Protein AF-A0A372F863-F1 (afdb_monomer_lite)

Structure (mmCIF, N/CA/C/O backbone):
data_AF-A0A372F863-F1
#
_entry.id   AF-A0A372F863-F1
#
loop_
_atom_site.group_PDB
_atom_site.id
_atom_site.type_symbol
_atom_site.label_atom_id
_atom_site.label_alt_id
_atom_site.label_comp_id
_atom_site.label_asym_id
_atom_site.label_entity_id
_atom_site.label_seq_id
_atom_site.pdbx_PDB_ins_code
_atom_site.Cartn_x
_atom_site.Cartn_y
_atom_site.Cartn_z
_atom_site.occupancy
_atom_site.B_iso_or_equiv
_atom_site.auth_seq_id
_atom_site.auth_comp_id
_atom_site.auth_asym_id
_atom_site.auth_atom_id
_atom_site.pdbx_PDB_model_num
ATOM 1 N N . MET A 1 1 ? 0.476 -0.841 25.712 1.00 39.22 1 MET A N 1
ATOM 2 C CA . MET A 1 1 ? 0.410 -0.236 24.366 1.00 39.22 1 MET A CA 1
ATOM 3 C C . MET A 1 1 ? 1.774 -0.433 23.738 1.00 39.22 1 MET A C 1
ATOM 5 O O . MET A 1 1 ? 2.685 0.329 24.030 1.00 39.22 1 MET A O 1
ATOM 9 N N . GLU A 1 2 ? 1.961 -1.529 23.008 1.00 45.28 2 GLU A N 1
ATOM 10 C CA . GLU A 1 2 ? 3.231 -1.795 22.337 1.00 45.28 2 GLU A CA 1
ATOM 11 C C . GLU A 1 2 ? 3.403 -0.800 21.197 1.00 45.28 2 GLU A C 1
ATOM 13 O O . GLU A 1 2 ? 2.626 -0.766 20.243 1.00 45.28 2 GLU A O 1
ATOM 18 N N . SER A 1 3 ? 4.418 0.044 21.321 1.00 45.56 3 SER A N 1
ATOM 19 C CA . SER A 1 3 ? 4.889 0.911 20.253 1.00 45.56 3 SER A CA 1
ATOM 20 C C . SER A 1 3 ? 5.481 0.033 19.151 1.00 45.56 3 SER A C 1
ATOM 22 O O . SER A 1 3 ? 6.701 -0.116 19.074 1.00 45.56 3 SER A O 1
ATOM 24 N N . ARG A 1 4 ? 4.637 -0.588 18.314 1.00 57.50 4 ARG A N 1
ATOM 25 C CA . ARG A 1 4 ? 5.070 -1.241 17.074 1.00 57.50 4 ARG A CA 1
ATOM 26 C C . ARG A 1 4 ? 5.744 -0.164 16.224 1.00 57.50 4 ARG A C 1
ATOM 28 O O . ARG A 1 4 ? 5.089 0.631 15.557 1.00 57.50 4 ARG A O 1
ATOM 35 N N . ARG A 1 5 ? 7.075 -0.076 16.320 1.00 68.25 5 ARG A N 1
ATOM 36 C CA . ARG A 1 5 ? 7.906 0.740 15.433 1.00 68.25 5 ARG A CA 1
ATOM 37 C C . ARG A 1 5 ? 7.816 0.080 14.067 1.00 68.25 5 ARG A C 1
ATOM 39 O O . ARG A 1 5 ? 8.558 -0.852 13.787 1.00 68.25 5 ARG A O 1
ATOM 46 N N . TYR A 1 6 ? 6.853 0.504 13.256 1.00 77.94 6 TYR A N 1
ATOM 47 C CA . TYR A 1 6 ? 6.745 0.030 11.884 1.00 77.94 6 TYR A CA 1
ATOM 48 C C . TYR A 1 6 ? 8.065 0.302 11.169 1.00 77.94 6 TYR A C 1
ATOM 50 O O . TYR A 1 6 ? 8.534 1.437 11.129 1.00 77.94 6 TYR A O 1
ATOM 58 N N . GLU A 1 7 ? 8.693 -0.737 10.639 1.00 83.38 7 GLU A N 1
ATOM 59 C CA . GLU A 1 7 ? 9.921 -0.577 9.871 1.00 83.38 7 GLU A CA 1
ATOM 60 C C . GLU A 1 7 ? 9.605 -0.154 8.438 1.00 83.38 7 GLU A C 1
ATOM 62 O O . GLU A 1 7 ? 8.498 -0.363 7.931 1.00 83.38 7 GLU A O 1
ATOM 67 N N . ALA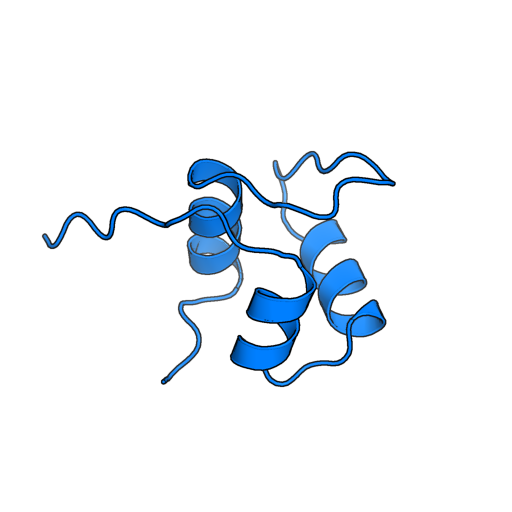 A 1 8 ? 10.585 0.457 7.771 1.00 86.31 8 ALA A N 1
ATOM 68 C CA . ALA A 1 8 ? 10.467 0.723 6.347 1.00 86.31 8 ALA A CA 1
ATOM 69 C C . ALA A 1 8 ? 10.359 -0.614 5.599 1.00 86.31 8 ALA A C 1
ATOM 71 O O . ALA A 1 8 ? 11.219 -1.481 5.738 1.00 86.31 8 ALA A O 1
ATOM 72 N N . GLN A 1 9 ? 9.314 -0.783 4.794 1.00 88.19 9 GLN A N 1
ATOM 73 C CA . GLN A 1 9 ? 9.073 -2.021 4.051 1.00 88.19 9 GLN A CA 1
ATOM 74 C C . GLN A 1 9 ? 8.832 -1.726 2.580 1.00 88.19 9 GLN A C 1
ATOM 76 O O . GLN A 1 9 ? 8.371 -0.652 2.200 1.00 88.19 9 GLN A O 1
ATOM 81 N N . THR A 1 10 ? 9.133 -2.683 1.710 1.00 90.88 10 THR A N 1
ATOM 82 C CA . THR A 1 10 ? 8.808 -2.537 0.288 1.00 90.88 10 THR A CA 1
ATOM 83 C C . THR A 1 10 ? 7.347 -2.887 0.027 1.00 90.88 10 THR A C 1
ATOM 85 O O . THR A 1 10 ? 6.743 -3.699 0.728 1.00 90.88 10 THR A O 1
ATOM 88 N N . LYS A 1 11 ? 6.779 -2.336 -1.053 1.00 89.56 11 LYS A N 1
ATOM 89 C CA . LYS A 1 11 ? 5.442 -2.739 -1.532 1.00 89.56 11 LYS A CA 1
ATOM 90 C C . LYS A 1 11 ? 5.343 -4.247 -1.770 1.00 89.56 11 LYS A C 1
ATOM 92 O O . LYS A 1 11 ? 4.291 -4.826 -1.535 1.00 89.56 11 LYS A O 1
ATOM 97 N N . GLN A 1 12 ? 6.441 -4.867 -2.207 1.00 90.38 12 GLN A N 1
ATOM 98 C CA . GLN A 1 12 ? 6.510 -6.307 -2.42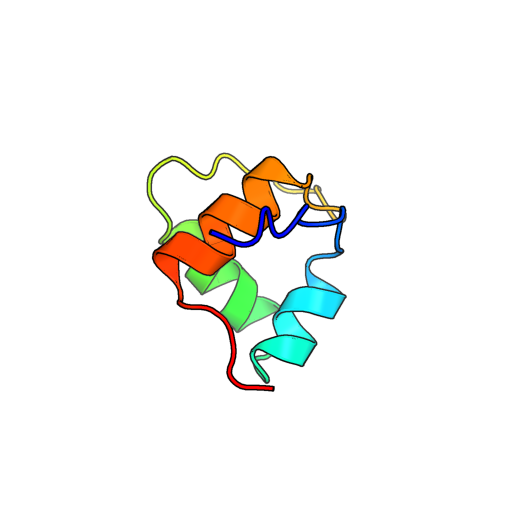4 1.00 90.38 12 GLN A CA 1
ATOM 99 C C . GLN A 1 12 ? 6.365 -7.077 -1.105 1.00 90.38 12 GLN A C 1
ATOM 101 O O . GLN A 1 12 ? 5.520 -7.965 -1.033 1.00 90.38 12 GLN A O 1
ATOM 106 N N . GLN A 1 13 ? 7.114 -6.698 -0.063 1.00 90.00 13 GLN A N 1
ATOM 107 C CA . GLN A 1 13 ? 7.016 -7.328 1.258 1.00 90.00 13 GLN A CA 1
ATOM 108 C C . GLN A 1 13 ? 5.602 -7.226 1.827 1.00 90.00 13 GLN A C 1
ATOM 110 O O . GLN A 1 13 ? 5.041 -8.230 2.259 1.00 90.00 13 GLN A O 1
ATOM 115 N N . LEU A 1 14 ? 4.985 -6.042 1.755 1.00 89.31 14 LEU A N 1
ATOM 116 C CA . LEU A 1 14 ? 3.603 -5.894 2.203 1.00 89.31 14 LEU A CA 1
ATOM 117 C C . LEU A 1 14 ? 2.645 -6.731 1.352 1.00 89.31 14 LEU A C 1
ATOM 119 O O . LEU A 1 14 ? 1.837 -7.459 1.909 1.00 89.31 14 LEU A O 1
ATOM 123 N N . SER A 1 15 ? 2.757 -6.712 0.022 1.00 91.06 15 SER A N 1
ATOM 124 C CA . SER A 1 15 ? 1.879 -7.525 -0.831 1.00 91.06 15 SER A CA 1
ATOM 125 C C . SER A 1 15 ? 1.960 -9.024 -0.510 1.00 91.06 15 SER A C 1
ATOM 127 O O . SER A 1 15 ? 0.931 -9.693 -0.492 1.00 91.06 15 SER A O 1
ATOM 129 N N . GLN A 1 16 ? 3.154 -9.524 -0.169 1.00 90.88 16 GLN A N 1
ATOM 130 C CA . GLN A 1 16 ? 3.354 -10.905 0.272 1.00 90.88 16 GLN A CA 1
ATOM 131 C C . GLN A 1 16 ? 2.706 -11.171 1.636 1.00 90.88 16 GLN A C 1
ATOM 133 O O . GLN A 1 16 ? 2.024 -12.180 1.775 1.00 90.88 16 GLN A O 1
ATOM 138 N N . ARG A 1 17 ? 2.847 -10.255 2.607 1.00 89.06 17 ARG A N 1
ATOM 139 C CA . ARG A 1 17 ? 2.190 -10.362 3.926 1.00 89.06 17 ARG A CA 1
ATOM 140 C C . ARG A 1 17 ? 0.670 -10.399 3.825 1.00 89.06 17 ARG A C 1
ATOM 142 O O . ARG A 1 17 ? 0.033 -11.223 4.459 1.00 89.06 17 ARG A O 1
ATOM 149 N N . TYR A 1 18 ? 0.092 -9.549 2.983 1.00 89.19 18 TYR A N 1
ATOM 150 C CA . TYR A 1 18 ? -1.349 -9.553 2.721 1.00 89.19 18 TYR A CA 1
ATOM 151 C C . TYR A 1 18 ? -1.786 -10.681 1.769 1.00 89.19 18 TYR A C 1
ATOM 153 O O . TYR A 1 18 ? -2.962 -10.744 1.425 1.00 89.19 18 TYR A O 1
ATOM 161 N N . GLN A 1 19 ? -0.862 -11.535 1.306 1.00 91.06 19 GLN A N 1
ATOM 162 C CA . GLN A 1 19 ? -1.114 -12.624 0.355 1.00 91.06 19 GLN A CA 1
ATOM 163 C C . GLN A 1 19 ? -1.854 -12.175 -0.919 1.00 91.06 19 GLN A C 1
ATOM 165 O O . GLN A 1 19 ? -2.669 -12.897 -1.490 1.00 91.06 19 GLN A O 1
ATOM 170 N N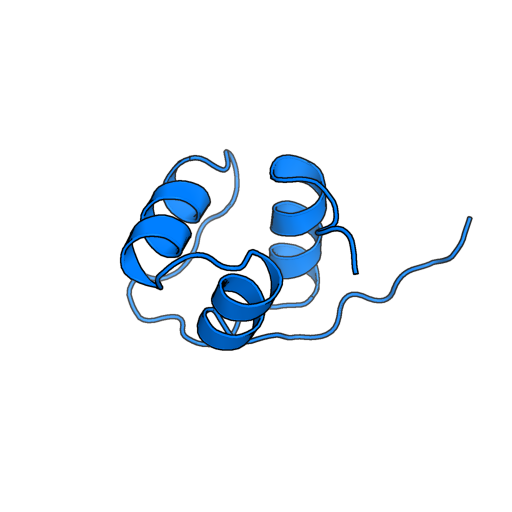 . VAL A 1 20 ? -1.552 -10.967 -1.400 1.00 90.06 20 VAL A N 1
ATOM 171 C CA . VAL A 1 20 ? -2.147 -10.396 -2.613 1.00 90.06 20 VAL A CA 1
ATOM 172 C C . VAL A 1 20 ? -1.088 -10.106 -3.664 1.00 90.06 20 VAL A C 1
ATOM 174 O O . VAL A 1 20 ? 0.053 -9.753 -3.373 1.00 90.06 20 VAL A O 1
ATOM 177 N N . SER A 1 21 ? -1.472 -10.176 -4.936 1.00 92.25 21 SER A N 1
ATOM 178 C CA . SER A 1 21 ? -0.582 -9.759 -6.017 1.00 92.25 21 SER A CA 1
ATOM 179 C C . SER A 1 21 ? -0.270 -8.258 -5.936 1.00 92.25 21 SER A C 1
ATOM 181 O O . SER A 1 21 ? -1.131 -7.444 -5.598 1.00 92.25 21 SER A O 1
ATOM 183 N N . MET A 1 22 ? 0.935 -7.864 -6.356 1.00 89.81 22 MET A N 1
ATOM 184 C CA . MET A 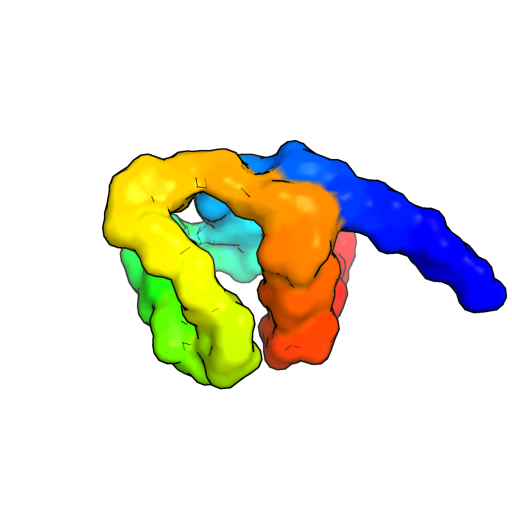1 22 ? 1.368 -6.462 -6.434 1.00 89.81 22 MET A CA 1
ATOM 185 C C . MET A 1 22 ? 0.354 -5.498 -7.105 1.00 89.81 22 MET A C 1
ATOM 187 O O . MET A 1 22 ? 0.147 -4.407 -6.568 1.00 89.81 22 MET A O 1
ATOM 191 N N . PRO A 1 23 ? -0.317 -5.827 -8.236 1.00 91.25 23 PRO A N 1
ATOM 192 C CA . PRO A 1 23 ? -1.346 -4.950 -8.808 1.00 91.25 23 PRO A CA 1
ATOM 193 C C . PRO A 1 23 ? -2.570 -4.777 -7.899 1.00 91.25 23 PRO A C 1
ATOM 195 O O . PRO A 1 23 ? -3.107 -3.673 -7.808 1.00 91.25 23 PRO A O 1
ATOM 198 N N . THR A 1 24 ? -2.995 -5.832 -7.202 1.00 91.50 24 THR A N 1
ATOM 199 C CA . THR A 1 24 ? -4.088 -5.773 -6.220 1.00 91.50 24 THR A CA 1
ATOM 200 C C . THR A 1 24 ? -3.689 -4.904 -5.038 1.00 91.50 24 THR A C 1
ATOM 202 O O . THR A 1 24 ? -4.427 -3.991 -4.674 1.00 91.50 24 THR A O 1
ATOM 205 N N . PHE A 1 25 ? -2.476 -5.101 -4.518 1.00 90.69 25 PHE A N 1
ATOM 206 C CA . PHE A 1 25 ? -1.940 -4.277 -3.443 1.00 90.69 25 PHE A CA 1
ATOM 207 C C . PHE A 1 25 ? -1.872 -2.798 -3.847 1.00 90.69 25 PHE A C 1
ATOM 209 O O . PHE A 1 25 ? -2.353 -1.935 -3.123 1.00 90.69 25 PHE A O 1
ATOM 216 N N . ASN A 1 26 ? -1.396 -2.483 -5.056 1.00 89.62 26 ASN A N 1
ATOM 217 C CA . ASN A 1 26 ? -1.406 -1.109 -5.567 1.00 89.62 26 ASN A CA 1
ATOM 218 C C . ASN A 1 26 ? -2.823 -0.517 -5.637 1.00 89.62 26 ASN A C 1
ATOM 220 O O . ASN A 1 26 ? -3.003 0.656 -5.310 1.00 89.62 26 ASN A O 1
ATOM 224 N N . LYS A 1 27 ? -3.843 -1.294 -6.028 1.00 90.19 27 LYS A N 1
ATOM 225 C CA . LYS A 1 27 ? -5.243 -0.831 -5.990 1.00 90.19 27 LYS A CA 1
ATOM 226 C C . LYS A 1 27 ? -5.695 -0.523 -4.563 1.00 90.19 27 LYS A C 1
ATOM 228 O O . LYS A 1 27 ? -6.397 0.463 -4.368 1.00 90.19 27 LYS A O 1
ATOM 233 N N . TRP A 1 28 ? -5.284 -1.322 -3.581 1.00 90.31 28 TRP A N 1
ATOM 234 C CA . TRP A 1 28 ? -5.585 -1.072 -2.171 1.00 90.31 28 TRP A CA 1
ATOM 235 C C . TRP A 1 28 ? -4.918 0.203 -1.668 1.00 90.31 28 TRP A C 1
ATOM 237 O O . TRP A 1 28 ? -5.597 1.039 -1.087 1.00 90.31 28 TRP A O 1
ATOM 247 N N . LEU A 1 29 ? -3.639 0.420 -1.987 1.00 88.56 29 LEU A N 1
ATOM 248 C CA . LEU A 1 29 ? -2.921 1.644 -1.615 1.00 88.56 29 LEU A CA 1
ATOM 249 C C . LEU A 1 29 ? -3.604 2.909 -2.155 1.00 88.56 29 LEU A C 1
ATOM 251 O O . LEU A 1 29 ? -3.694 3.903 -1.443 1.00 88.56 29 LEU A O 1
ATOM 255 N N . ASN A 1 30 ? -4.138 2.860 -3.381 1.00 88.31 30 ASN A N 1
ATOM 256 C CA . ASN A 1 30 ? -4.892 3.974 -3.970 1.00 88.31 30 ASN A CA 1
ATOM 257 C C . ASN A 1 30 ? -6.238 4.248 -3.275 1.00 88.31 30 ASN A C 1
ATOM 259 O O . ASN A 1 30 ? -6.800 5.325 -3.453 1.00 88.31 30 ASN A O 1
ATOM 263 N N . ARG A 1 31 ? -6.776 3.292 -2.508 1.00 88.81 31 ARG A N 1
ATOM 264 C CA . ARG A 1 31 ? -8.018 3.468 -1.740 1.00 88.81 31 ARG A CA 1
ATOM 265 C C . ARG A 1 31 ? -7.783 4.087 -0.366 1.00 88.81 31 ARG A C 1
ATOM 267 O O . ARG A 1 31 ? -8.745 4.556 0.229 1.00 88.81 31 ARG A O 1
ATOM 274 N N . ILE A 1 32 ? -6.544 4.103 0.131 1.00 88.44 32 ILE A N 1
ATOM 275 C CA . ILE A 1 32 ? -6.220 4.623 1.462 1.00 88.44 32 ILE A CA 1
ATOM 276 C C . ILE A 1 32 ? -6.250 6.160 1.420 1.00 88.44 32 ILE A C 1
ATOM 278 O O . ILE A 1 32 ? -5.357 6.781 0.830 1.00 88.44 32 ILE A O 1
ATOM 282 N N . PRO A 1 33 ? -7.237 6.816 2.057 1.00 78.88 33 PRO A N 1
ATOM 283 C CA . PRO A 1 33 ? -7.273 8.266 2.116 1.00 78.88 33 PRO A CA 1
ATOM 284 C C . PRO A 1 33 ? -6.068 8.761 2.927 1.00 78.88 33 PRO A C 1
ATOM 286 O O . PRO A 1 33 ? -5.745 8.204 3.972 1.00 78.88 33 PRO A O 1
ATOM 289 N N . LYS A 1 34 ? -5.419 9.836 2.461 1.00 79.38 34 LYS A N 1
ATOM 290 C CA . LYS A 1 34 ? -4.200 10.448 3.042 1.00 79.38 34 LYS A CA 1
ATOM 291 C C . LYS A 1 34 ? -2.876 9.719 2.769 1.00 79.38 34 LYS A C 1
ATOM 293 O O . LYS A 1 34 ? -1.832 10.262 3.128 1.00 79.38 34 LYS A O 1
ATOM 298 N N . LEU A 1 35 ? -2.874 8.578 2.077 1.00 83.25 35 LEU A N 1
ATOM 299 C CA . LEU A 1 35 ? -1.634 7.943 1.629 1.00 83.25 35 LEU A CA 1
ATOM 300 C C . LEU A 1 35 ? -1.200 8.525 0.272 1.00 83.25 35 LEU A C 1
ATOM 302 O O . LEU A 1 35 ? -1.740 8.178 -0.775 1.00 83.25 35 LEU A O 1
ATOM 306 N N . LYS A 1 36 ? -0.226 9.441 0.282 1.00 79.88 36 LYS A N 1
ATOM 307 C CA . LYS A 1 36 ? 0.344 10.032 -0.941 1.00 79.88 36 LYS A CA 1
ATOM 308 C C . LYS A 1 36 ? 1.639 9.322 -1.321 1.00 79.88 36 LYS A C 1
ATOM 310 O O . LYS A 1 36 ? 2.718 9.785 -0.974 1.00 79.88 36 LYS A O 1
ATOM 315 N N . LEU A 1 37 ? 1.523 8.214 -2.049 1.00 80.94 37 LEU A N 1
ATOM 316 C CA . LEU A 1 37 ? 2.692 7.509 -2.576 1.00 80.94 37 LEU A CA 1
ATOM 317 C C . LEU A 1 37 ? 3.151 8.137 -3.888 1.00 80.94 37 LEU A C 1
ATOM 319 O O . LEU A 1 37 ? 2.338 8.380 -4.785 1.00 80.94 37 LEU A O 1
ATOM 323 N N . MET A 1 38 ? 4.459 8.318 -4.060 1.00 78.25 38 MET A N 1
ATOM 324 C CA . MET A 1 38 ? 4.991 8.628 -5.385 1.00 78.25 38 MET A CA 1
ATOM 325 C C . MET A 1 38 ? 4.822 7.416 -6.314 1.00 78.25 38 MET A C 1
ATOM 327 O O . MET A 1 38 ? 4.992 6.260 -5.912 1.00 78.25 38 MET A O 1
ATOM 331 N N . LYS A 1 39 ? 4.522 7.675 -7.593 1.00 69.31 39 LYS A N 1
ATOM 332 C CA . LYS A 1 39 ? 4.224 6.643 -8.606 1.00 69.31 39 LYS A CA 1
ATOM 333 C C . LYS A 1 39 ? 5.329 5.579 -8.726 1.00 69.31 39 LYS A C 1
ATOM 335 O O . LYS A 1 39 ? 5.033 4.411 -8.959 1.00 69.31 39 LYS A O 1
ATOM 340 N N . PHE A 1 40 ? 6.583 5.969 -8.487 1.00 75.31 40 PHE A N 1
ATOM 341 C CA . PHE A 1 40 ? 7.773 5.109 -8.570 1.00 75.31 40 PHE A CA 1
ATOM 342 C C . PHE A 1 40 ? 8.339 4.679 -7.211 1.00 75.31 40 PHE A C 1
ATOM 344 O O . PHE A 1 40 ? 9.396 4.053 -7.141 1.00 75.31 40 PHE A O 1
ATOM 351 N N . GLN A 1 41 ? 7.648 4.988 -6.116 1.00 80.19 41 GLN A N 1
ATOM 352 C CA . GLN A 1 41 ? 8.106 4.645 -4.778 1.00 80.19 41 GLN A CA 1
ATOM 353 C C . GLN A 1 41 ? 8.017 3.133 -4.554 1.00 80.19 41 GLN A C 1
ATOM 355 O O . GLN A 1 41 ? 6.924 2.555 -4.569 1.00 80.19 41 GLN A O 1
ATOM 360 N N . LYS A 1 42 ? 9.177 2.493 -4.372 1.00 82.19 42 LYS A N 1
ATOM 361 C CA . LYS A 1 42 ? 9.302 1.055 -4.076 1.00 82.19 42 LYS A CA 1
ATOM 362 C C . LYS A 1 42 ? 9.304 0.766 -2.573 1.00 82.19 42 LYS A C 1
ATOM 364 O O . LYS A 1 42 ? 8.765 -0.260 -2.156 1.00 82.19 42 LYS A O 1
ATOM 369 N N . VAL A 1 43 ? 9.898 1.670 -1.791 1.00 88.69 43 VAL A N 1
ATOM 370 C CA . VAL A 1 43 ? 10.056 1.575 -0.334 1.00 88.69 43 VAL A CA 1
ATOM 371 C C . VAL A 1 43 ? 9.053 2.500 0.345 1.00 88.69 43 VAL A C 1
ATOM 373 O O . VAL A 1 43 ? 8.945 3.673 -0.005 1.00 88.69 43 VAL A O 1
ATOM 376 N N . LEU A 1 44 ? 8.318 1.960 1.305 1.00 89.00 44 LEU A N 1
ATOM 377 C CA . LEU A 1 44 ? 7.368 2.669 2.143 1.00 89.00 44 LEU A CA 1
ATOM 378 C C . LEU A 1 44 ? 8.055 3.001 3.462 1.00 89.00 44 LEU A C 1
ATOM 380 O O . LEU A 1 44 ? 8.714 2.157 4.067 1.00 89.00 44 LEU A O 1
ATOM 384 N N . THR A 1 45 ? 7.910 4.244 3.892 1.00 88.81 45 THR A N 1
ATOM 385 C CA . THR A 1 45 ? 8.410 4.721 5.176 1.00 88.81 45 THR A CA 1
ATOM 386 C C . THR A 1 45 ? 7.627 4.090 6.330 1.00 88.81 45 THR A C 1
ATOM 388 O O . THR A 1 45 ? 6.460 3.733 6.155 1.00 88.81 45 THR A O 1
ATOM 391 N N . PRO A 1 46 ? 8.211 4.035 7.539 1.00 88.12 46 PRO A N 1
ATOM 392 C CA . PRO A 1 46 ? 7.526 3.630 8.769 1.00 88.12 46 PRO A CA 1
ATOM 393 C C . PRO A 1 46 ? 6.105 4.184 8.916 1.00 88.12 46 PRO A C 1
ATOM 395 O O . PRO A 1 46 ? 5.166 3.465 9.241 1.00 88.12 46 PRO A O 1
ATOM 398 N N . LYS A 1 47 ? 5.930 5.475 8.614 1.00 86.56 47 LYS A N 1
ATOM 399 C CA . LYS A 1 47 ? 4.657 6.189 8.755 1.00 86.56 47 LYS A CA 1
ATOM 400 C C . LYS A 1 47 ? 3.626 5.779 7.701 1.00 86.56 47 LYS A C 1
ATOM 402 O O . LYS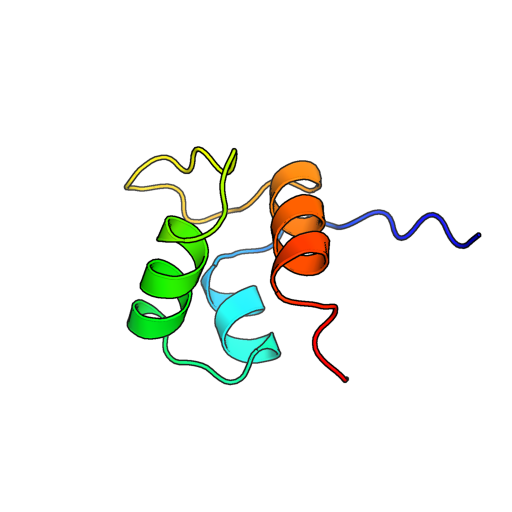 A 1 47 ? 2.430 5.719 7.984 1.00 86.56 47 LYS A O 1
ATOM 407 N N . GLU A 1 48 ? 4.077 5.497 6.482 1.00 88.75 48 GLU A N 1
ATOM 408 C CA . GLU A 1 48 ? 3.216 4.971 5.420 1.00 88.75 48 GLU A CA 1
ATOM 409 C C . GLU A 1 48 ? 2.796 3.539 5.732 1.00 88.75 48 GLU A C 1
ATOM 411 O O . GLU A 1 48 ? 1.618 3.219 5.625 1.00 88.75 48 GLU A O 1
ATOM 416 N N . VAL A 1 49 ? 3.739 2.710 6.180 1.00 88.50 49 VAL A N 1
ATOM 417 C CA . VAL A 1 49 ? 3.486 1.334 6.614 1.00 88.50 49 VAL A CA 1
ATOM 418 C C . VAL A 1 49 ? 2.470 1.311 7.759 1.00 88.50 49 VAL A C 1
ATOM 420 O O . VAL A 1 49 ? 1.474 0.599 7.665 1.00 88.50 49 VAL A O 1
ATOM 423 N N . GLU A 1 50 ? 2.640 2.162 8.773 1.00 88.25 50 GLU A N 1
ATOM 424 C CA . GLU A 1 50 ? 1.661 2.343 9.851 1.00 88.25 50 GLU A CA 1
ATOM 425 C C . GLU A 1 50 ? 0.268 2.692 9.311 1.00 88.25 50 GLU A C 1
ATOM 427 O O . GLU A 1 50 ? -0.732 2.114 9.727 1.00 88.25 50 GLU A O 1
ATOM 432 N N . THR A 1 51 ? 0.189 3.648 8.382 1.00 88.44 51 THR A N 1
ATOM 433 C CA . THR A 1 51 ? -1.090 4.087 7.805 1.00 88.44 51 THR A CA 1
ATOM 434 C C . THR A 1 51 ? -1.770 2.949 7.047 1.00 88.44 51 THR A C 1
ATOM 436 O O . THR A 1 51 ? -2.987 2.787 7.135 1.00 88.44 51 THR A O 1
ATOM 439 N N . ILE A 1 52 ? -0.986 2.148 6.324 1.00 88.62 52 ILE A N 1
ATOM 440 C CA . ILE A 1 52 ? -1.468 0.986 5.581 1.00 88.62 52 ILE A CA 1
ATOM 441 C C . ILE A 1 52 ? -2.035 -0.057 6.540 1.00 88.62 52 ILE A C 1
ATOM 443 O O . ILE A 1 52 ? -3.172 -0.473 6.346 1.00 88.62 52 ILE A O 1
ATOM 447 N N . TYR A 1 53 ? -1.302 -0.413 7.596 1.00 88.00 53 TYR A N 1
ATOM 448 C CA . TYR A 1 53 ? -1.783 -1.358 8.608 1.00 88.00 53 TYR A CA 1
ATOM 449 C C . TYR A 1 53 ? -3.012 -0.841 9.362 1.00 88.00 53 TYR A C 1
ATOM 451 O O . TYR A 1 53 ? -3.962 -1.586 9.575 1.00 88.00 53 TYR A O 1
ATOM 459 N N . LYS A 1 54 ? -3.068 0.453 9.696 1.00 87.25 54 LYS A N 1
ATOM 460 C CA . LYS A 1 54 ? -4.255 1.056 10.323 1.00 87.25 54 LYS A CA 1
ATOM 461 C C . LYS A 1 54 ? -5.497 1.006 9.432 1.00 87.25 54 LYS A C 1
ATOM 463 O O . LYS A 1 54 ? -6.599 0.909 9.959 1.00 87.25 54 LYS A O 1
ATOM 468 N N . TYR A 1 55 ? -5.340 1.126 8.111 1.00 89.12 55 TYR A N 1
ATOM 469 C CA . TYR A 1 55 ? -6.472 1.175 7.182 1.00 89.12 55 TYR A CA 1
ATOM 470 C C . TYR A 1 55 ? -6.906 -0.206 6.679 1.00 89.12 55 TYR A C 1
ATOM 472 O O . TYR A 1 55 ? -8.099 -0.471 6.575 1.00 89.12 55 TYR A O 1
ATOM 480 N N . LEU A 1 56 ? -5.952 -1.073 6.336 1.00 86.88 56 LEU A N 1
ATOM 481 C CA . LEU A 1 56 ? -6.226 -2.418 5.824 1.00 86.88 56 LEU A CA 1
ATOM 482 C C . LEU A 1 56 ? -6.396 -3.460 6.938 1.00 86.88 56 LEU A C 1
ATOM 484 O O . LEU A 1 56 ? -6.873 -4.557 6.662 1.00 86.88 56 LEU A O 1
ATOM 488 N N . GLY A 1 57 ? -6.031 -3.112 8.173 1.00 83.81 57 GLY A N 1
ATOM 489 C CA . GLY A 1 57 ? -5.873 -4.046 9.282 1.00 83.81 57 GLY A CA 1
ATOM 490 C C . GLY A 1 57 ? -4.452 -4.605 9.333 1.00 83.81 57 GLY A C 1
ATOM 491 O O . GLY A 1 57 ? -3.764 -4.698 8.315 1.00 83.81 57 GLY A O 1
ATOM 492 N N . GLU A 1 58 ? -3.991 -4.974 10.527 1.00 74.50 58 GLU A N 1
ATOM 493 C CA . GLU A 1 58 ? -2.764 -5.760 10.644 1.00 74.50 58 GLU A CA 1
ATOM 494 C C . GLU A 1 58 ? -3.019 -7.129 10.014 1.00 74.50 58 GLU A C 1
ATOM 496 O O . GLU A 1 58 ? -3.971 -7.812 10.394 1.00 74.50 58 GLU A O 1
ATOM 501 N N . SER A 1 59 ? -2.233 -7.492 8.991 1.00 62.47 59 SER A N 1
ATOM 502 C CA . SER A 1 59 ? -2.327 -8.824 8.391 1.00 62.47 59 SER A CA 1
ATOM 503 C C . SER A 1 59 ? -2.190 -9.860 9.509 1.00 62.47 59 SER A C 1
ATOM 505 O O . SER A 1 59 ? -1.242 -9.737 10.290 1.00 62.47 59 SER A O 1
ATOM 507 N N . PRO A 1 60 ? -3.108 -10.837 9.616 1.00 51.16 60 PRO A N 1
ATOM 508 C CA . PRO A 1 60 ? -2.909 -11.950 10.528 1.00 51.16 60 PRO A CA 1
ATOM 509 C C . PRO A 1 60 ? -1.628 -12.665 10.092 1.00 51.16 60 PRO A C 1
ATOM 511 O O . PRO A 1 60 ? -1.458 -12.934 8.901 1.00 51.16 60 PRO A O 1
ATOM 514 N N . GLU A 1 61 ? -0.705 -12.850 11.035 1.00 51.56 61 GLU A N 1
ATOM 515 C CA . GLU A 1 61 ? 0.503 -13.662 10.840 1.00 51.56 61 GLU A CA 1
ATOM 516 C C . GLU A 1 61 ? 0.171 -15.069 10.326 1.00 51.56 61 GLU A C 1
ATOM 518 O O . GLU A 1 61 ? -0.869 -1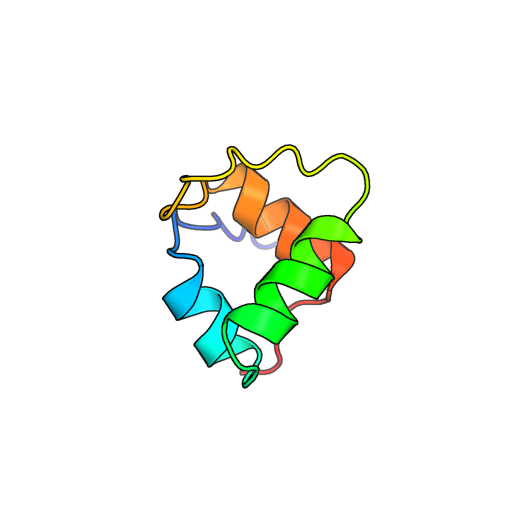5.629 10.751 1.00 51.56 61 GLU A O 1
#

pLDDT: mean 82.11, std 12.8, range [39.22, 92.25]

Secondary structure (DSSP, 8-state):
-----PPPEEHHHHHHHTT--HHHHHHHHHHSTT----TT--EEPHHHHHHHHHHH-PPP-

Sequence (61 aa):
MESRRYEAQTKQQLSQRYQVSMPTFNKWLNRIPKLKLMKFQKVLTPKEVETIYKYLGESPE

Foldseek 3Di:
DDPPQQAKDFLVVVCVLLVHDSVVSVVLLVVQPPRDDDPPDGIDHSVSSVSSCVVVPPRDD

Radius of gyration: 10.93 Å; chains: 1; bounding box: 18×24×33 Å